Protein AF-A0A2W5MG49-F1 (afdb_monomer)

Solvent-accessible surface area (backbone atoms only — not comparable to full-atom values): 5621 Å² total; per-residue (Å²): 145,84,61,75,71,60,57,56,51,51,54,47,49,51,36,35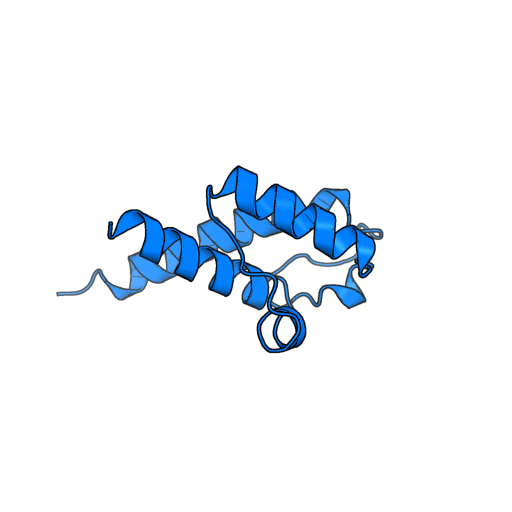,53,54,46,49,62,60,44,53,85,59,44,77,50,91,88,58,76,90,47,52,83,30,40,42,68,80,41,57,44,47,81,66,53,50,54,54,42,47,53,52,47,23,67,75,65,72,40,82,79,75,83,48,68,91,65,50,62,83,61,52,54,24,45,35,44,47,22,49,52,51,47,51,46,39,52,56,60,73,75,107

Nearest PDB structures (foldseek):
  2xz1-assembly1_D  TM=8.708E-01  e=1.015E-03  Spinacia oleracea
  6tg5-assembly1_A  TM=7.917E-01  e=1.964E-03  Pseudomonas fluorescens
  7f2r-assembly1_B  TM=8.036E-01  e=6.925E-03  Streptomyces halstedii
  4bph-assembly1_A  TM=7.605E-01  e=1.809E-02  Bacillus subtilis
  8h6s-assembly1_C  TM=6.624E-01  e=2.443E-02  Streptomyces halstedii

Mean predicted aligned error: 7.42 Å

InterPro domains:
  IPR009081 Phosphopantetheine binding ACP domain [PF00550] (23-83)
  IPR009081 Phosphopantetheine binding ACP domain [PS50075] (6-90)
  IPR036736 ACP-like superfamily [G3DSA:1.10.1200.10] (15-93)
  IPR036736 ACP-like superfamily [SSF47336] (18-92)

Structure (mmCIF, N/CA/C/O backbone):
data_AF-A0A2W5MG49-F1
#
_entry.id   AF-A0A2W5MG49-F1
#
loop_
_atom_site.group_PDB
_atom_site.id
_atom_site.type_symbol
_atom_site.label_atom_id
_atom_site.label_alt_id
_atom_site.label_comp_id
_atom_site.label_asym_id
_atom_site.label_entity_id
_atom_site.label_seq_id
_atom_site.pdbx_PDB_ins_code
_atom_site.Cartn_x
_atom_site.Cartn_y
_atom_site.Cartn_z
_atom_site.occupancy
_atom_site.B_iso_or_equiv
_atom_site.auth_seq_id
_atom_site.auth_comp_id
_atom_site.auth_asym_id
_atom_site.auth_atom_id
_atom_site.pdbx_PDB_model_num
ATOM 1 N N . MET A 1 1 ? -22.960 -24.304 6.707 1.00 49.50 1 MET A N 1
ATOM 2 C CA . MET A 1 1 ? -21.871 -23.668 7.473 1.00 49.50 1 MET A CA 1
ATOM 3 C C . MET A 1 1 ? -20.731 -23.393 6.506 1.00 49.50 1 MET A C 1
ATOM 5 O O . MET A 1 1 ? -19.963 -24.298 6.243 1.00 49.50 1 MET A O 1
ATOM 9 N N . ALA A 1 2 ? -20.730 -22.209 5.889 1.00 60.03 2 ALA A N 1
ATOM 10 C CA . ALA A 1 2 ? -19.619 -21.620 5.131 1.00 60.03 2 ALA A CA 1
ATOM 11 C C . ALA A 1 2 ? -20.042 -20.188 4.748 1.00 60.03 2 ALA A C 1
ATOM 13 O O . ALA A 1 2 ? -20.920 -20.039 3.901 1.00 60.03 2 ALA A O 1
ATOM 14 N N . PRO A 1 3 ? -19.566 -19.153 5.466 1.00 52.72 3 PRO A N 1
ATOM 15 C CA . PRO A 1 3 ? -19.283 -17.904 4.751 1.00 52.72 3 PRO A CA 1
ATOM 16 C C . PRO A 1 3 ? -18.037 -17.146 5.244 1.00 52.72 3 PRO A C 1
ATOM 18 O O . PRO A 1 3 ? -17.710 -16.104 4.690 1.00 52.72 3 PRO A O 1
ATOM 21 N N . VAL A 1 4 ? -17.332 -17.628 6.272 1.00 56.19 4 VAL A N 1
ATOM 22 C CA . VAL A 1 4 ? -16.242 -16.854 6.898 1.00 56.19 4 VAL A CA 1
ATOM 23 C C . VAL A 1 4 ? -14.990 -16.717 6.021 1.00 56.19 4 VAL A C 1
ATOM 25 O O . VAL A 1 4 ? -14.291 -15.714 6.143 1.00 56.19 4 VAL A O 1
ATOM 28 N N . GLU A 1 5 ? -14.728 -17.657 5.105 1.00 52.06 5 GLU A N 1
ATOM 29 C CA . GLU A 1 5 ? -13.545 -17.613 4.222 1.00 52.06 5 GLU A CA 1
ATOM 30 C C . GLU A 1 5 ? -13.738 -16.769 2.946 1.00 52.06 5 GLU A C 1
ATOM 32 O O . GLU A 1 5 ? -12.777 -16.181 2.457 1.00 52.06 5 GLU A O 1
ATOM 37 N N . GLU A 1 6 ? -14.963 -16.663 2.417 1.00 53.25 6 GLU A N 1
ATOM 38 C CA . GLU A 1 6 ? -15.261 -15.836 1.231 1.00 53.25 6 GLU A CA 1
ATOM 39 C C . GLU A 1 6 ? -15.174 -14.344 1.593 1.00 53.25 6 GLU A C 1
ATOM 41 O O . GLU A 1 6 ? -14.416 -13.590 0.990 1.00 53.25 6 GLU A O 1
ATOM 46 N N . GLN A 1 7 ? -15.818 -13.947 2.699 1.00 51.72 7 GLN A N 1
ATOM 47 C CA . GLN A 1 7 ? -15.876 -12.547 3.142 1.00 51.72 7 GLN A CA 1
ATOM 48 C C . GLN A 1 7 ? -14.502 -11.954 3.480 1.00 51.72 7 GLN A C 1
ATOM 50 O O . GLN A 1 7 ? -14.281 -10.753 3.320 1.00 51.72 7 GLN A O 1
ATOM 55 N N . SER A 1 8 ? -13.567 -12.781 3.952 1.00 57.88 8 SER A N 1
ATOM 56 C CA . SER A 1 8 ? -12.202 -12.343 4.254 1.00 57.88 8 SER A CA 1
ATOM 57 C C . SER A 1 8 ? -11.329 -12.233 2.996 1.00 57.88 8 SER A C 1
ATOM 59 O O . SER A 1 8 ? -10.443 -11.378 2.963 1.00 57.88 8 SER A O 1
ATOM 61 N N . ARG A 1 9 ? -11.618 -12.990 1.924 1.00 62.97 9 ARG A N 1
ATOM 62 C CA . ARG A 1 9 ? -11.024 -12.753 0.595 1.00 62.97 9 ARG A CA 1
ATOM 63 C C . ARG A 1 9 ? -11.591 -11.507 -0.073 1.00 62.97 9 ARG A C 1
ATOM 65 O O . ARG A 1 9 ? -10.813 -10.743 -0.636 1.00 62.97 9 ARG A O 1
ATOM 72 N N . ASP A 1 10 ? -12.895 -11.269 0.035 1.00 69.00 10 ASP A N 1
ATOM 73 C CA . ASP A 1 10 ? -13.543 -10.079 -0.531 1.00 69.00 10 ASP A CA 1
ATOM 74 C C . ASP A 1 10 ? -13.027 -8.790 0.120 1.00 69.00 10 ASP A C 1
ATOM 76 O O . ASP A 1 10 ? -12.676 -7.830 -0.568 1.00 69.00 10 ASP A O 1
ATOM 80 N N . ALA A 1 11 ? -12.908 -8.780 1.453 1.00 74.75 11 ALA A N 1
ATOM 81 C CA . ALA A 1 11 ? -12.348 -7.650 2.188 1.00 74.75 11 ALA A CA 1
ATOM 82 C C . ALA A 1 11 ? -10.883 -7.392 1.799 1.00 74.75 11 ALA A C 1
ATOM 84 O O . ALA A 1 11 ? -10.505 -6.250 1.542 1.00 74.75 11 ALA A O 1
ATOM 85 N N . GLN A 1 12 ? -10.069 -8.447 1.695 1.00 77.75 12 GLN A N 1
ATOM 86 C CA . GLN A 1 12 ? -8.676 -8.330 1.264 1.00 77.75 12 GLN A CA 1
ATOM 87 C C . GLN A 1 12 ? -8.573 -7.836 -0.188 1.00 77.75 12 GLN A C 1
ATOM 89 O O . GLN A 1 12 ? -7.744 -6.976 -0.479 1.00 77.75 12 GLN A O 1
ATOM 94 N N . GLY A 1 13 ? -9.431 -8.326 -1.086 1.00 83.06 13 GLY A N 1
ATOM 95 C CA . GLY A 1 13 ? -9.503 -7.886 -2.480 1.00 83.06 13 GLY A CA 1
ATOM 96 C C . GLY A 1 13 ? -9.897 -6.414 -2.613 1.00 83.06 13 GLY A C 1
ATOM 97 O O . GLY A 1 13 ? -9.286 -5.685 -3.393 1.00 83.06 13 GLY A O 1
ATOM 98 N N . ALA A 1 14 ? -10.848 -5.947 -1.801 1.00 86.00 14 ALA A N 1
ATOM 99 C CA . ALA A 1 14 ? -11.238 -4.540 -1.755 1.00 86.00 14 ALA A CA 1
ATOM 100 C C . ALA A 1 14 ? -10.098 -3.636 -1.256 1.00 86.00 14 ALA A C 1
ATOM 102 O O . ALA A 1 14 ? -9.872 -2.564 -1.819 1.00 86.00 14 ALA A O 1
ATOM 103 N N . VAL A 1 15 ? -9.339 -4.075 -0.243 1.00 89.00 15 VAL A N 1
ATOM 104 C CA . VAL A 1 15 ? -8.162 -3.329 0.229 1.00 89.00 15 VAL A CA 1
ATOM 105 C C . VAL A 1 15 ? -7.069 -3.311 -0.838 1.00 89.00 15 VAL A C 1
ATOM 107 O O . VAL A 1 15 ? -6.519 -2.249 -1.105 1.00 89.00 15 VAL A O 1
ATOM 110 N N . VAL A 1 16 ? -6.798 -4.436 -1.509 1.00 90.12 16 VAL A N 1
ATOM 111 C CA . VAL A 1 16 ? -5.834 -4.492 -2.624 1.00 90.12 16 VAL A CA 1
ATOM 112 C C . VAL A 1 16 ? -6.222 -3.512 -3.728 1.00 90.12 16 VAL A C 1
ATOM 114 O O . VAL A 1 16 ? -5.389 -2.709 -4.136 1.00 90.12 16 VAL A O 1
ATOM 117 N N . ALA A 1 17 ? -7.481 -3.517 -4.171 1.00 90.31 17 ALA A N 1
ATOM 118 C CA . ALA A 1 17 ? -7.964 -2.568 -5.173 1.00 90.31 17 ALA A CA 1
ATOM 119 C C . ALA A 1 17 ? -7.790 -1.114 -4.705 1.00 90.31 17 ALA A C 1
ATOM 121 O O . ALA A 1 17 ? -7.287 -0.276 -5.452 1.00 90.31 17 ALA A O 1
ATOM 122 N N . GLY A 1 18 ? -8.132 -0.826 -3.447 1.00 91.19 18 GLY A N 1
ATOM 123 C CA . GLY A 1 18 ? -7.986 0.510 -2.881 1.00 91.19 18 GLY A CA 1
ATOM 124 C C . GLY A 1 18 ? -6.530 0.973 -2.776 1.00 91.19 18 GLY A C 1
ATOM 125 O O . GLY A 1 18 ? -6.268 2.144 -3.046 1.00 91.19 18 GLY A O 1
ATOM 126 N N . VAL A 1 19 ? -5.597 0.075 -2.444 1.00 90.75 19 VAL A N 1
ATOM 127 C CA . VAL A 1 19 ? -4.150 0.346 -2.422 1.00 90.75 19 VAL A CA 1
ATOM 128 C C . VAL A 1 19 ? -3.608 0.541 -3.839 1.00 90.75 19 VAL A C 1
ATOM 130 O O . VAL A 1 19 ? -2.846 1.474 -4.063 1.00 90.75 19 VAL A O 1
ATOM 133 N N . ILE A 1 20 ? -4.036 -0.269 -4.815 1.00 91.25 20 ILE A N 1
ATOM 134 C CA . ILE A 1 20 ? -3.662 -0.088 -6.228 1.00 91.25 20 ILE A CA 1
ATOM 135 C C . ILE A 1 20 ? -4.071 1.303 -6.715 1.00 91.25 20 ILE A C 1
ATOM 137 O O . ILE A 1 20 ? -3.281 1.964 -7.381 1.00 91.25 20 ILE A O 1
ATOM 141 N N . GLU A 1 21 ? -5.269 1.776 -6.366 1.00 91.62 21 GLU A N 1
ATOM 142 C CA . GLU A 1 21 ? -5.705 3.133 -6.713 1.00 91.62 21 GLU A CA 1
ATOM 143 C C . GLU A 1 21 ? -4.814 4.224 -6.111 1.00 91.62 21 GLU A C 1
ATOM 145 O O . GLU A 1 21 ? -4.553 5.216 -6.787 1.00 91.62 21 GLU A O 1
ATOM 150 N N . VAL A 1 22 ? -4.346 4.045 -4.870 1.00 91.38 22 VAL A N 1
ATOM 151 C CA . VAL A 1 22 ? -3.428 4.992 -4.213 1.00 91.38 22 VAL A CA 1
ATOM 152 C C . VAL A 1 22 ? -2.052 4.966 -4.869 1.00 91.38 22 VAL A C 1
ATOM 154 O O . VAL A 1 22 ? -1.448 6.011 -5.064 1.00 91.38 22 VAL A O 1
ATOM 157 N N . ILE A 1 23 ? -1.573 3.782 -5.246 1.00 89.31 23 ILE A N 1
ATOM 158 C CA . ILE A 1 23 ? -0.267 3.584 -5.879 1.00 89.31 23 ILE A CA 1
ATOM 159 C C . ILE A 1 23 ? -0.246 4.098 -7.321 1.00 89.31 23 ILE A C 1
ATOM 161 O O . ILE A 1 23 ? 0.765 4.628 -7.769 1.00 89.31 23 ILE A O 1
ATOM 165 N N . ARG A 1 24 ? -1.350 3.961 -8.058 1.00 88.56 24 ARG A N 1
ATOM 166 C CA . ARG A 1 24 ? -1.458 4.289 -9.485 1.00 88.56 24 ARG A CA 1
ATOM 167 C C . ARG A 1 24 ? -0.838 5.633 -9.910 1.00 88.56 24 ARG A C 1
ATOM 169 O O . ARG A 1 24 ? -0.127 5.613 -10.910 1.00 88.56 24 ARG A O 1
ATOM 176 N N . PRO A 1 25 ? -1.064 6.773 -9.225 1.00 88.31 25 PRO A N 1
ATOM 177 C CA . PRO A 1 25 ? -0.440 8.049 -9.595 1.00 88.31 25 PRO A CA 1
ATOM 178 C C . PRO A 1 25 ? 1.089 8.085 -9.436 1.00 88.31 25 PRO A C 1
ATOM 180 O O . PRO A 1 25 ? 1.733 8.906 -10.082 1.00 88.31 25 PRO A O 1
ATOM 183 N N . TYR A 1 26 ? 1.670 7.203 -8.621 1.00 86.56 26 TYR A N 1
ATOM 184 C CA . TYR A 1 26 ? 3.115 7.112 -8.374 1.00 86.56 26 TYR A CA 1
ATOM 185 C C . TYR A 1 26 ? 3.835 6.180 -9.355 1.00 86.56 26 TYR A C 1
ATOM 187 O O . TYR A 1 26 ? 5.063 6.176 -9.443 1.00 86.56 26 TYR A O 1
ATOM 195 N N . VAL A 1 27 ? 3.085 5.365 -10.101 1.00 86.81 27 VAL A N 1
ATOM 196 C CA . VAL A 1 27 ? 3.647 4.389 -11.036 1.00 86.81 27 VAL A CA 1
ATOM 197 C C . VAL A 1 27 ? 4.242 5.117 -12.234 1.00 86.81 27 VAL A C 1
ATOM 199 O O . VAL A 1 27 ? 3.544 5.788 -12.989 1.00 86.81 27 VAL A O 1
ATOM 202 N N . LYS A 1 28 ? 5.547 4.937 -12.448 1.00 81.44 28 LYS A N 1
ATOM 203 C CA . LYS A 1 28 ? 6.302 5.651 -13.494 1.00 81.44 28 LYS A CA 1
ATOM 204 C C . LYS A 1 28 ? 6.181 5.012 -14.884 1.00 81.44 28 LYS A C 1
ATOM 206 O O . LYS A 1 28 ? 6.764 5.516 -15.841 1.00 81.44 28 LYS A O 1
ATOM 211 N N . SER A 1 29 ? 5.467 3.891 -15.008 1.00 77.25 29 SER A N 1
ATOM 212 C CA . SER A 1 29 ? 5.322 3.147 -16.263 1.00 77.25 29 SER A CA 1
ATOM 213 C C . SER A 1 29 ? 3.951 2.479 -16.390 1.00 77.25 29 SER A C 1
ATOM 215 O O . SER A 1 29 ? 3.623 1.560 -15.641 1.00 77.25 29 SER A O 1
ATOM 217 N N . ASP A 1 30 ? 3.180 2.880 -17.402 1.00 68.56 30 ASP A N 1
ATOM 218 C CA . ASP A 1 30 ? 1.868 2.299 -17.733 1.00 68.56 30 ASP A CA 1
ATOM 219 C C . ASP A 1 30 ? 1.935 0.840 -18.216 1.00 68.56 30 ASP A C 1
ATOM 221 O O . ASP A 1 30 ? 0.915 0.156 -18.294 1.00 68.56 30 ASP A O 1
ATOM 225 N N . ALA A 1 31 ? 3.128 0.340 -18.550 1.00 71.50 31 ALA A N 1
ATOM 226 C CA . ALA A 1 31 ? 3.318 -1.033 -19.012 1.00 71.50 31 ALA A CA 1
ATOM 227 C C . ALA A 1 31 ? 3.363 -2.061 -17.867 1.00 71.50 31 ALA A C 1
ATOM 229 O O . ALA A 1 31 ? 3.454 -3.263 -18.129 1.00 71.50 31 ALA A O 1
ATOM 230 N N . VAL A 1 32 ? 3.334 -1.618 -16.604 1.00 79.50 32 VAL A N 1
ATOM 231 C CA . VAL A 1 32 ? 3.453 -2.518 -15.456 1.00 79.50 32 VAL A CA 1
ATOM 232 C C . VAL A 1 32 ? 2.075 -2.957 -14.976 1.00 79.50 32 VAL A C 1
ATOM 234 O O . VAL A 1 32 ? 1.164 -2.156 -14.785 1.00 79.50 32 VAL A O 1
ATOM 237 N N . THR A 1 33 ? 1.917 -4.263 -14.774 1.00 82.38 33 THR A N 1
ATOM 238 C CA . THR A 1 33 ? 0.682 -4.819 -14.216 1.00 82.38 33 THR A CA 1
ATOM 239 C C . THR A 1 33 ? 0.654 -4.568 -12.713 1.00 82.38 33 THR A C 1
ATOM 241 O O . THR A 1 33 ? 1.532 -5.037 -11.991 1.00 82.38 33 THR A O 1
ATOM 244 N N . LEU A 1 34 ? -0.355 -3.832 -12.247 1.00 85.62 34 LEU A N 1
ATOM 245 C CA . LEU A 1 34 ? -0.596 -3.584 -10.827 1.00 85.62 34 LEU A CA 1
ATOM 246 C C . LEU A 1 34 ? -1.522 -4.674 -10.285 1.00 85.62 34 LEU A C 1
ATOM 248 O O . LEU A 1 34 ? -2.739 -4.606 -10.434 1.00 85.62 34 LEU A O 1
ATOM 252 N N . ASP A 1 35 ? -0.925 -5.695 -9.683 1.00 87.94 35 ASP A N 1
ATOM 253 C CA . ASP A 1 35 ? -1.616 -6.757 -8.952 1.00 87.94 35 ASP A CA 1
ATOM 254 C C . ASP A 1 35 ? -1.015 -6.883 -7.540 1.00 87.94 35 ASP A C 1
ATOM 256 O O . ASP A 1 35 ? 0.037 -6.322 -7.242 1.00 87.94 35 ASP A O 1
ATOM 260 N N . SER A 1 36 ? -1.672 -7.641 -6.666 1.00 86.25 36 SER A N 1
ATOM 261 C CA . SER A 1 36 ? -1.147 -8.034 -5.355 1.00 86.25 36 SER A CA 1
ATOM 262 C C . SER A 1 36 ? 0.295 -8.574 -5.360 1.00 86.25 36 SER A C 1
ATOM 264 O O . SER A 1 36 ? 1.021 -8.339 -4.398 1.00 86.25 36 SER A O 1
ATOM 266 N N . GLY A 1 37 ? 0.741 -9.259 -6.415 1.00 87.50 37 GLY A N 1
ATOM 267 C CA . GLY A 1 37 ? 2.110 -9.756 -6.568 1.00 87.50 37 GLY A CA 1
ATOM 268 C C . GLY A 1 37 ? 3.108 -8.740 -7.132 1.00 87.50 37 GLY A C 1
ATOM 269 O O . GLY A 1 37 ? 4.309 -9.024 -7.161 1.00 87.50 37 GLY A O 1
ATOM 270 N N . ALA A 1 38 ? 2.656 -7.561 -7.571 1.00 89.00 38 ALA A N 1
ATOM 271 C CA . ALA A 1 38 ? 3.533 -6.538 -8.126 1.00 89.00 38 ALA A CA 1
ATOM 272 C C . ALA A 1 38 ? 4.467 -5.976 -7.047 1.00 89.00 38 ALA A C 1
ATOM 274 O O . ALA A 1 38 ? 4.030 -5.593 -5.958 1.00 89.00 38 ALA A O 1
ATOM 275 N N . ARG A 1 39 ? 5.767 -5.921 -7.359 1.00 87.62 39 ARG A N 1
ATOM 276 C CA . ARG A 1 39 ? 6.789 -5.368 -6.461 1.00 87.62 39 ARG A CA 1
ATOM 277 C C . ARG A 1 39 ? 6.818 -3.851 -6.556 1.00 87.62 39 ARG A C 1
ATOM 279 O O . ARG A 1 39 ? 6.854 -3.330 -7.668 1.00 87.62 39 ARG A O 1
ATOM 286 N N . LEU A 1 40 ? 6.891 -3.171 -5.414 1.00 86.06 40 LEU A N 1
ATOM 287 C CA . LEU A 1 40 ? 6.897 -1.704 -5.344 1.00 86.06 40 LEU A CA 1
ATOM 288 C C . LEU A 1 40 ? 8.109 -1.110 -6.085 1.00 86.06 40 LEU A C 1
ATOM 290 O O . LEU A 1 40 ? 7.947 -0.246 -6.944 1.00 86.06 40 LEU A O 1
ATOM 294 N N . ASP A 1 41 ? 9.303 -1.675 -5.886 1.00 84.81 41 ASP A N 1
ATOM 295 C CA . ASP A 1 41 ? 10.508 -1.227 -6.600 1.00 84.81 41 ASP A CA 1
ATOM 296 C C . ASP A 1 41 ? 10.408 -1.441 -8.124 1.00 84.81 41 ASP A C 1
ATOM 298 O O . ASP A 1 41 ? 10.964 -0.680 -8.913 1.00 84.81 41 ASP A O 1
ATOM 302 N N . ALA A 1 42 ? 9.686 -2.480 -8.565 1.00 85.44 42 ALA A N 1
ATOM 303 C CA . ALA A 1 42 ? 9.553 -2.813 -9.986 1.00 85.44 42 ALA A CA 1
ATOM 304 C C . ALA A 1 42 ? 8.591 -1.876 -10.733 1.00 85.44 42 ALA A C 1
ATOM 306 O O . ALA A 1 42 ? 8.720 -1.714 -11.945 1.00 85.44 42 ALA A O 1
ATOM 307 N N . ILE A 1 43 ? 7.644 -1.256 -10.022 1.00 86.38 43 ILE A N 1
ATOM 308 C CA . ILE A 1 43 ? 6.721 -0.249 -10.576 1.00 86.38 43 ILE A CA 1
ATOM 309 C C . ILE A 1 43 ? 7.291 1.177 -10.488 1.00 86.38 43 ILE A C 1
ATOM 311 O O . ILE A 1 43 ? 6.633 2.135 -10.894 1.00 86.38 43 ILE A O 1
ATOM 315 N N . GLY A 1 44 ? 8.536 1.314 -10.017 1.00 84.50 44 GLY A N 1
ATOM 316 C CA . GLY A 1 44 ? 9.264 2.579 -9.964 1.00 84.50 44 GLY A CA 1
ATOM 317 C C . GLY A 1 44 ? 8.975 3.427 -8.728 1.00 84.50 44 GLY A C 1
ATOM 318 O O . GLY A 1 44 ? 9.306 4.612 -8.749 1.00 84.50 44 GLY A O 1
ATOM 319 N N . ILE A 1 45 ? 8.381 2.843 -7.682 1.00 86.12 45 ILE A N 1
ATOM 320 C CA . ILE A 1 45 ? 8.215 3.508 -6.386 1.00 86.12 45 ILE A CA 1
ATOM 321 C C . ILE A 1 45 ? 9.566 3.544 -5.690 1.00 86.12 45 ILE A C 1
ATOM 323 O O . ILE A 1 45 ? 10.205 2.508 -5.501 1.00 86.12 45 ILE A O 1
ATOM 327 N N . ASP A 1 46 ? 9.976 4.738 -5.290 1.00 84.06 46 ASP A N 1
ATOM 328 C CA . ASP A 1 46 ? 11.133 4.937 -4.430 1.00 84.06 46 ASP A CA 1
ATOM 329 C C . ASP A 1 46 ? 10.726 5.206 -2.973 1.00 84.06 46 ASP A C 1
ATOM 331 O O . ASP A 1 46 ? 9.553 5.235 -2.604 1.00 84.06 46 ASP A O 1
ATOM 335 N N . SER A 1 47 ? 11.720 5.353 -2.099 1.00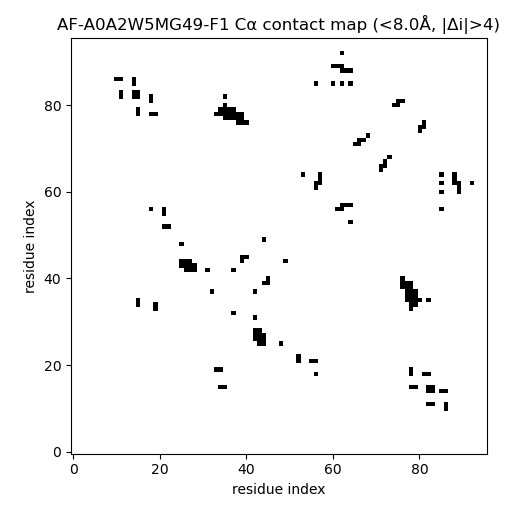 81.94 47 SER A N 1
ATOM 336 C CA . SER A 1 47 ? 11.498 5.537 -0.664 1.00 81.94 47 SER A CA 1
ATOM 337 C C . SER A 1 47 ? 10.720 6.810 -0.317 1.00 81.94 47 SER A C 1
ATOM 339 O O . SER A 1 47 ? 10.127 6.857 0.755 1.00 81.94 47 SER A O 1
ATOM 341 N N . PHE A 1 48 ? 10.735 7.835 -1.178 1.00 83.81 48 PHE A N 1
ATOM 342 C CA . PHE A 1 48 ? 9.964 9.058 -0.954 1.00 83.81 48 PHE A CA 1
ATOM 343 C C . PHE A 1 48 ? 8.504 8.849 -1.362 1.00 83.81 48 PHE A C 1
ATOM 345 O O . PHE A 1 48 ? 7.609 9.101 -0.556 1.00 83.81 48 PHE A O 1
ATOM 352 N N . ASP A 1 49 ? 8.284 8.274 -2.550 1.00 87.12 49 ASP A N 1
ATOM 353 C CA . ASP A 1 49 ? 6.955 7.860 -3.019 1.00 87.12 49 ASP A CA 1
ATOM 354 C C . ASP A 1 49 ? 6.262 6.947 -1.988 1.00 87.12 49 ASP A C 1
ATOM 356 O O . ASP A 1 49 ? 5.077 7.093 -1.696 1.00 87.12 49 ASP A O 1
ATOM 360 N N . LEU A 1 50 ? 7.014 6.027 -1.373 1.00 83.06 50 LEU A N 1
ATOM 361 C CA . LEU A 1 50 ? 6.485 5.096 -0.376 1.00 83.06 50 LEU A CA 1
ATOM 362 C C . LEU A 1 50 ? 5.933 5.793 0.879 1.00 83.06 50 LEU A C 1
ATOM 364 O O . LEU A 1 50 ? 4.946 5.323 1.447 1.00 83.06 50 LEU A O 1
ATOM 368 N N . VAL A 1 51 ? 6.546 6.897 1.316 1.00 85.62 51 VAL A N 1
ATOM 369 C CA . VAL A 1 51 ? 6.053 7.680 2.461 1.00 85.62 51 VAL A CA 1
ATOM 370 C C . VAL A 1 51 ? 4.709 8.319 2.118 1.00 85.62 51 VAL A C 1
ATOM 372 O O . VAL A 1 51 ? 3.770 8.214 2.904 1.00 85.62 51 VAL A O 1
ATOM 375 N N . GLU A 1 52 ? 4.584 8.918 0.932 1.00 88.75 52 GLU A N 1
ATOM 376 C CA . GLU A 1 52 ? 3.321 9.521 0.494 1.00 88.75 52 GLU A CA 1
ATOM 377 C C . GLU A 1 52 ? 2.212 8.483 0.295 1.00 88.75 52 GLU A C 1
ATOM 379 O O . GLU A 1 52 ? 1.079 8.697 0.724 1.00 88.75 52 GLU A O 1
ATOM 384 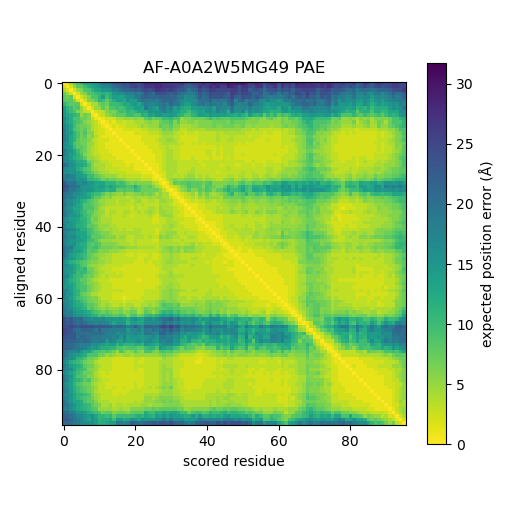N N . ILE A 1 53 ? 2.541 7.329 -0.294 1.00 88.62 53 ILE A N 1
ATOM 385 C CA . ILE A 1 53 ? 1.600 6.216 -0.466 1.00 88.62 53 ILE A CA 1
ATOM 386 C C . ILE A 1 53 ? 1.051 5.765 0.883 1.00 88.62 53 ILE A C 1
ATOM 388 O O . ILE A 1 53 ? -0.141 5.485 0.991 1.00 88.62 53 ILE A O 1
ATOM 392 N N . ILE A 1 54 ? 1.897 5.692 1.910 1.00 85.69 54 ILE A N 1
ATOM 393 C CA . ILE A 1 54 ? 1.468 5.257 3.237 1.00 85.69 54 ILE A CA 1
ATOM 394 C C . ILE A 1 54 ? 0.520 6.273 3.859 1.00 85.69 54 ILE A C 1
ATOM 396 O O . ILE A 1 54 ? -0.562 5.863 4.265 1.00 85.69 54 ILE A O 1
ATOM 400 N N . PHE A 1 55 ? 0.824 7.571 3.802 1.00 88.06 55 PHE A N 1
ATOM 401 C CA . PHE A 1 55 ? -0.125 8.599 4.242 1.00 88.06 55 PHE A CA 1
ATOM 402 C C . PHE A 1 55 ? -1.460 8.527 3.489 1.00 88.06 55 PHE A C 1
ATOM 404 O O . PHE A 1 55 ? -2.526 8.525 4.100 1.00 88.06 55 PHE A O 1
ATOM 411 N N . ALA A 1 56 ? -1.429 8.393 2.164 1.00 91.38 56 ALA A N 1
ATOM 412 C CA . ALA A 1 56 ? -2.647 8.312 1.363 1.00 91.38 56 ALA A CA 1
ATOM 413 C C . ALA A 1 56 ? -3.472 7.045 1.668 1.00 91.38 56 ALA A C 1
ATOM 415 O O . ALA A 1 56 ? -4.705 7.067 1.648 1.00 91.38 56 ALA A O 1
ATOM 416 N N . VAL A 1 57 ? -2.809 5.929 1.975 1.00 89.44 57 VAL A N 1
ATOM 417 C CA . VAL A 1 57 ? -3.451 4.696 2.443 1.00 89.44 57 VAL A CA 1
ATOM 418 C C . VAL A 1 57 ? -4.051 4.890 3.841 1.00 89.44 57 VAL A C 1
ATOM 420 O O . VAL A 1 57 ? -5.206 4.521 4.059 1.00 89.44 57 VAL A O 1
ATOM 423 N N . GLU A 1 58 ? -3.316 5.483 4.777 1.00 89.25 58 GLU A N 1
ATOM 424 C CA . GLU A 1 58 ? -3.798 5.807 6.123 1.00 89.25 58 GLU A CA 1
ATOM 425 C C . GLU A 1 58 ? -5.053 6.678 6.074 1.00 89.25 58 GLU A C 1
ATOM 427 O O . GLU A 1 58 ? -6.058 6.334 6.695 1.00 89.25 58 GLU A O 1
ATOM 432 N N . GLU A 1 59 ? -5.049 7.737 5.260 1.00 90.38 59 GLU A N 1
ATOM 433 C CA . GLU A 1 59 ? -6.210 8.605 5.056 1.00 90.38 59 GLU A CA 1
ATOM 434 C C . GLU A 1 59 ? -7.387 7.853 4.423 1.00 90.38 59 GLU A C 1
ATOM 436 O O . GLU A 1 59 ? -8.525 7.967 4.885 1.00 90.38 59 GLU A O 1
ATOM 441 N N . LYS A 1 60 ? -7.132 7.042 3.388 1.00 89.25 60 LYS A N 1
ATOM 442 C CA . LYS A 1 60 ? -8.184 6.314 2.663 1.00 89.25 60 LYS A CA 1
ATOM 443 C C . LYS A 1 60 ? -8.877 5.262 3.523 1.00 89.25 60 LYS A C 1
ATOM 445 O O . LYS A 1 60 ? -10.094 5.097 3.436 1.00 89.25 60 LYS A O 1
ATOM 450 N N . PHE A 1 61 ? -8.113 4.522 4.320 1.00 88.12 61 PHE A N 1
ATOM 451 C CA . PHE A 1 61 ? -8.631 3.424 5.138 1.00 88.12 61 PHE A CA 1
ATOM 452 C C . PHE A 1 61 ? -8.881 3.829 6.597 1.00 88.12 61 PHE A C 1
ATOM 454 O O . PHE A 1 61 ? -9.486 3.066 7.354 1.00 88.12 61 PHE A O 1
ATOM 461 N N . GLY A 1 62 ? -8.461 5.032 6.991 1.00 88.25 62 GLY A N 1
ATOM 462 C CA . GLY A 1 62 ? -8.547 5.538 8.355 1.00 88.25 62 GLY A CA 1
ATOM 463 C C . GLY A 1 62 ? -7.721 4.711 9.339 1.00 88.25 62 GLY A C 1
ATOM 464 O O . GLY A 1 62 ? -8.182 4.494 10.462 1.00 88.25 62 GLY A O 1
ATOM 465 N N . VAL A 1 63 ? -6.569 4.197 8.912 1.00 87.81 63 VAL A N 1
ATOM 466 C CA . VAL A 1 63 ? -5.641 3.402 9.733 1.00 87.81 63 VAL A CA 1
ATOM 467 C C . VAL A 1 63 ? -4.384 4.208 10.036 1.00 87.81 63 VAL A C 1
ATOM 469 O O . VAL A 1 63 ? -4.162 5.235 9.412 1.00 87.81 63 VAL A O 1
ATOM 472 N N . GLU A 1 64 ? -3.574 3.733 10.974 1.00 83.94 64 GLU A N 1
ATOM 473 C CA . GLU A 1 64 ? -2.262 4.304 11.280 1.00 83.94 64 GLU A CA 1
ATOM 474 C C . GLU A 1 64 ? -1.243 3.167 11.187 1.00 83.94 64 GLU A C 1
ATOM 476 O O . GLU A 1 64 ? -1.396 2.129 11.841 1.00 83.94 64 GLU A O 1
ATOM 481 N N . VAL A 1 65 ? -0.269 3.310 10.294 1.00 77.50 65 VAL A N 1
ATOM 482 C CA . VAL A 1 65 ? 0.793 2.338 10.064 1.00 77.50 65 VAL A CA 1
ATOM 483 C C . VAL A 1 65 ? 1.978 2.756 10.920 1.00 77.50 65 VAL A C 1
ATOM 485 O O . VAL A 1 65 ? 2.645 3.752 10.656 1.00 77.50 65 VAL A O 1
ATOM 488 N N . ASP A 1 66 ? 2.273 1.968 11.952 1.00 70.81 66 ASP A N 1
ATOM 489 C CA . ASP A 1 66 ? 3.402 2.253 12.833 1.00 70.81 66 ASP A CA 1
ATOM 490 C C . ASP A 1 66 ? 4.721 2.142 12.040 1.00 70.81 66 ASP A C 1
ATOM 492 O O . ASP A 1 66 ? 5.122 1.058 11.585 1.00 70.81 66 ASP A O 1
ATOM 496 N N . TYR A 1 67 ? 5.387 3.289 11.851 1.00 61.22 67 TYR A N 1
ATOM 497 C CA . TYR A 1 67 ? 6.647 3.465 11.115 1.00 61.22 67 TYR A CA 1
ATOM 498 C C . TYR A 1 67 ? 7.839 2.877 11.893 1.00 61.22 67 TYR A C 1
ATOM 500 O O . TYR A 1 67 ? 8.926 3.450 11.968 1.00 61.22 67 TYR A O 1
ATOM 508 N N . ASN A 1 68 ? 7.685 1.711 12.518 1.00 60.41 68 ASN A N 1
ATOM 509 C CA . ASN A 1 68 ? 8.819 1.014 13.094 1.00 60.41 68 ASN A CA 1
ATOM 510 C C . ASN A 1 68 ? 9.641 0.380 11.957 1.00 60.41 68 ASN A C 1
ATOM 512 O O . ASN A 1 68 ? 9.390 -0.747 11.521 1.00 60.41 68 ASN A O 1
ATOM 516 N N . ILE A 1 69 ? 10.635 1.131 11.462 1.00 50.66 69 ILE A N 1
ATOM 517 C CA . ILE A 1 69 ? 11.564 0.754 10.374 1.00 50.66 69 ILE A CA 1
ATOM 518 C C . ILE A 1 69 ? 12.223 -0.611 10.630 1.00 50.66 69 ILE A C 1
ATOM 520 O O . ILE A 1 69 ? 12.606 -1.307 9.695 1.00 50.66 69 ILE A O 1
ATOM 524 N N . ASN A 1 70 ? 12.325 -1.028 11.895 1.00 52.38 70 ASN A N 1
ATOM 525 C CA . ASN A 1 70 ? 12.955 -2.285 12.276 1.00 52.38 70 ASN A CA 1
ATOM 526 C C . ASN A 1 70 ? 12.062 -3.523 12.048 1.00 52.38 70 ASN A C 1
ATOM 528 O O . ASN A 1 70 ? 12.504 -4.645 12.291 1.00 52.38 70 ASN A O 1
ATOM 532 N N . SER A 1 71 ? 10.802 -3.366 11.621 1.00 55.44 71 SER A N 1
ATOM 533 C CA . SER A 1 71 ? 9.905 -4.506 11.366 1.00 55.44 71 SER A CA 1
ATOM 534 C C . SER A 1 71 ? 8.880 -4.301 10.251 1.00 55.44 71 SER A C 1
ATOM 536 O O . SER A 1 71 ? 8.571 -5.268 9.566 1.00 55.44 71 SER A O 1
ATOM 538 N N . THR A 1 72 ? 8.349 -3.097 10.025 1.00 55.31 72 THR A N 1
ATOM 539 C CA . THR A 1 72 ? 7.210 -2.936 9.099 1.00 55.31 72 THR A CA 1
ATOM 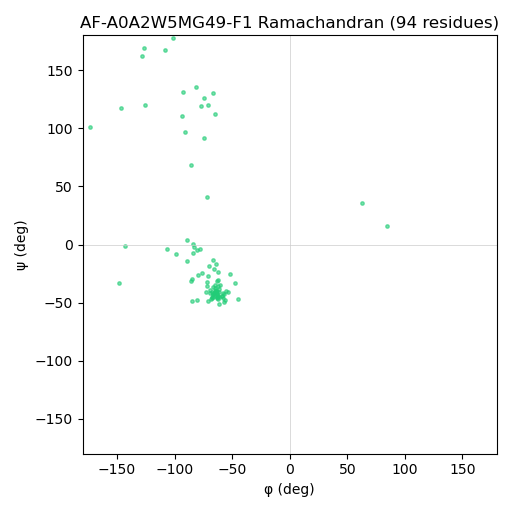540 C C . THR A 1 72 ? 7.666 -2.793 7.644 1.00 55.31 72 THR A C 1
ATOM 542 O O . THR A 1 72 ? 7.205 -3.524 6.773 1.00 55.31 72 THR A O 1
ATOM 545 N N . TYR A 1 73 ? 8.635 -1.914 7.370 1.00 58.97 73 TYR A N 1
ATOM 546 C CA . TYR A 1 73 ? 9.065 -1.594 5.999 1.00 58.97 73 TYR A CA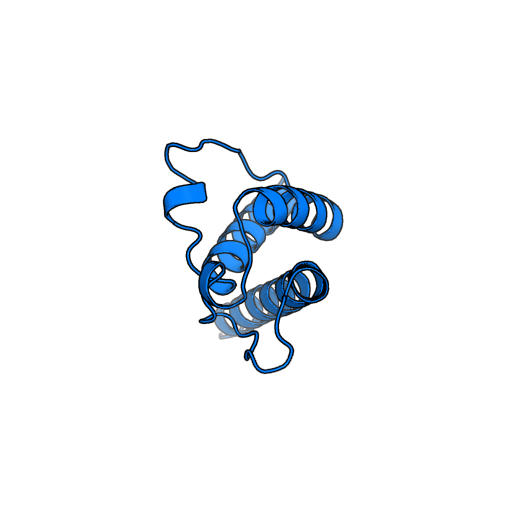 1
ATOM 547 C C . TYR A 1 73 ? 9.850 -2.708 5.311 1.00 58.97 73 TYR A C 1
ATOM 549 O O . TYR A 1 73 ? 9.734 -2.896 4.103 1.00 58.97 73 TYR A O 1
ATOM 557 N N . THR A 1 74 ? 10.615 -3.490 6.071 1.00 59.59 74 THR A N 1
ATOM 558 C CA . THR A 1 74 ? 11.430 -4.594 5.546 1.00 59.59 74 THR A CA 1
ATOM 559 C C . THR A 1 74 ? 10.603 -5.713 4.913 1.00 59.59 74 THR A C 1
ATOM 561 O O . THR A 1 74 ? 11.15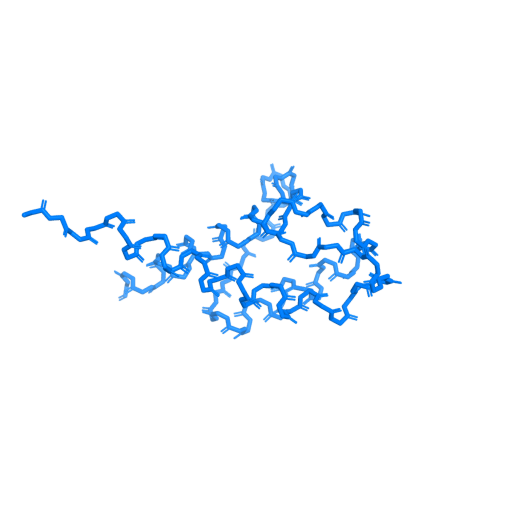1 -6.520 4.162 1.00 59.59 74 THR A O 1
ATOM 564 N N . HIS A 1 75 ? 9.298 -5.773 5.191 1.00 65.62 75 HIS A N 1
ATOM 565 C CA . HIS A 1 75 ? 8.390 -6.789 4.659 1.00 65.62 75 HIS A CA 1
ATOM 566 C C . HIS A 1 75 ? 7.438 -6.264 3.571 1.00 65.62 75 HIS A C 1
ATOM 568 O O . HIS A 1 75 ? 6.718 -7.060 2.971 1.00 65.62 75 HIS A O 1
ATOM 574 N N . LEU A 1 76 ? 7.454 -4.960 3.271 1.00 77.06 76 LEU A N 1
ATOM 575 C CA . LEU A 1 76 ? 6.617 -4.340 2.238 1.00 77.06 76 LEU A CA 1
ATOM 576 C C . LEU A 1 76 ? 7.289 -4.431 0.863 1.00 77.06 76 LEU A C 1
ATOM 578 O O . LEU A 1 76 ? 7.731 -3.436 0.299 1.00 77.06 76 LEU A O 1
ATOM 582 N N . ALA A 1 77 ? 7.387 -5.646 0.321 1.00 83.06 77 ALA A N 1
ATOM 583 C CA . ALA A 1 77 ? 7.972 -5.864 -1.002 1.00 83.06 77 ALA A CA 1
ATOM 584 C C . ALA A 1 77 ? 6.949 -5.686 -2.134 1.00 83.06 77 ALA A C 1
ATOM 586 O O . ALA A 1 77 ? 7.312 -5.293 -3.246 1.00 83.06 77 ALA A O 1
ATOM 587 N N . THR A 1 78 ? 5.680 -6.010 -1.868 1.00 89.25 78 THR A N 1
ATOM 588 C CA . THR A 1 78 ? 4.608 -6.034 -2.870 1.00 89.25 78 THR A CA 1
ATOM 589 C C . THR A 1 78 ? 3.381 -5.231 -2.455 1.00 89.25 78 THR A C 1
ATOM 591 O O . THR A 1 78 ? 3.159 -4.954 -1.274 1.00 89.25 78 THR A O 1
ATOM 594 N N . ILE A 1 79 ? 2.534 -4.908 -3.436 1.00 89.69 79 ILE A N 1
ATOM 595 C CA . ILE A 1 79 ? 1.217 -4.291 -3.208 1.00 89.69 79 ILE A CA 1
ATOM 596 C C . ILE A 1 79 ? 0.370 -5.145 -2.253 1.00 89.69 79 ILE A C 1
ATOM 598 O O . ILE A 1 79 ? -0.320 -4.616 -1.383 1.00 89.69 79 ILE A O 1
ATOM 602 N N . GLY A 1 80 ? 0.429 -6.470 -2.389 1.00 88.94 80 GLY A N 1
ATOM 603 C CA . GLY A 1 80 ? -0.292 -7.408 -1.537 1.00 88.94 80 GLY A CA 1
ATOM 604 C C . GLY A 1 80 ? 0.197 -7.398 -0.091 1.00 88.94 80 GLY A C 1
ATOM 605 O O . GLY A 1 80 ? -0.626 -7.498 0.819 1.00 88.94 80 GLY A O 1
ATOM 606 N N . ASP A 1 81 ? 1.503 -7.234 0.139 1.00 88.12 81 ASP A N 1
ATOM 607 C CA . ASP A 1 81 ? 2.055 -7.110 1.493 1.00 88.12 81 ASP A CA 1
ATOM 608 C C . ASP A 1 81 ? 1.525 -5.852 2.188 1.00 88.12 81 ASP A C 1
ATOM 610 O O . ASP A 1 81 ? 1.030 -5.943 3.314 1.00 88.12 81 ASP A O 1
ATOM 614 N N . LEU A 1 82 ? 1.535 -4.715 1.483 1.00 86.69 82 LEU A N 1
ATOM 615 C CA . LEU A 1 82 ? 0.973 -3.458 1.980 1.00 86.69 82 LEU A CA 1
ATOM 616 C C . LEU A 1 82 ? -0.528 -3.586 2.252 1.00 86.69 82 LEU A C 1
ATOM 618 O O . LEU A 1 82 ? -0.988 -3.300 3.354 1.00 86.69 82 LEU A O 1
ATOM 622 N N . ALA A 1 83 ? -1.294 -4.090 1.286 1.00 88.81 83 ALA A N 1
ATOM 623 C CA . ALA A 1 83 ? -2.734 -4.265 1.434 1.00 88.81 83 ALA A CA 1
ATOM 624 C C . ALA A 1 83 ? -3.101 -5.215 2.581 1.00 88.81 83 ALA A C 1
ATOM 626 O O . ALA A 1 8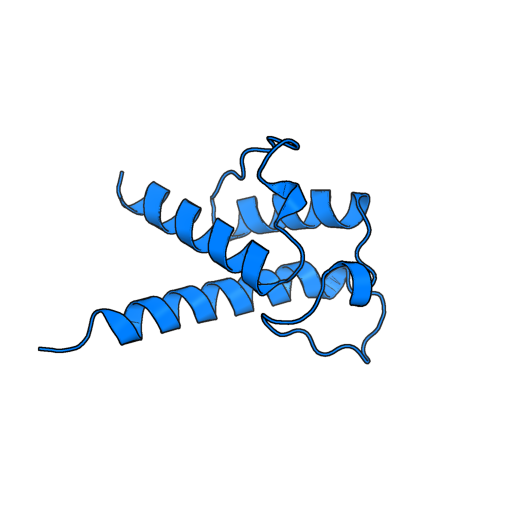3 ? -4.112 -5.023 3.252 1.00 88.81 83 ALA A O 1
ATOM 627 N N . ARG A 1 84 ? -2.304 -6.257 2.830 1.00 86.44 84 ARG A N 1
ATOM 628 C CA . ARG A 1 84 ? -2.525 -7.176 3.951 1.00 86.44 84 ARG A CA 1
ATOM 629 C C . ARG A 1 84 ? -2.294 -6.494 5.289 1.00 86.44 84 ARG A C 1
ATOM 631 O O . ARG A 1 84 ? -3.066 -6.725 6.214 1.00 86.44 84 ARG A O 1
ATOM 638 N N . GLU A 1 85 ? -1.268 -5.661 5.397 1.00 85.50 85 GLU A N 1
ATOM 639 C CA . GLU A 1 85 ? -1.002 -4.938 6.638 1.00 85.50 85 GLU A CA 1
ATOM 640 C C . GLU A 1 85 ? -2.100 -3.912 6.932 1.00 85.50 85 GLU A C 1
ATOM 642 O O . GLU A 1 85 ? -2.679 -3.906 8.017 1.00 85.50 85 GLU A O 1
ATOM 647 N N . VAL A 1 86 ? -2.509 -3.156 5.916 1.00 86.69 86 VAL A N 1
ATOM 648 C CA . VAL A 1 86 ? -3.634 -2.214 5.998 1.00 86.69 86 VAL A CA 1
ATOM 649 C C . VAL A 1 86 ? -4.931 -2.921 6.381 1.00 86.69 86 VAL A C 1
ATOM 651 O O . VAL A 1 86 ? -5.657 -2.448 7.252 1.00 86.69 86 VAL A O 1
ATOM 654 N N . ALA A 1 87 ? -5.223 -4.076 5.775 1.00 86.44 87 ALA A N 1
ATOM 655 C CA . ALA A 1 87 ? -6.416 -4.855 6.092 1.00 86.44 87 ALA A CA 1
ATOM 656 C C . ALA A 1 87 ? -6.429 -5.316 7.558 1.00 86.44 87 ALA A C 1
ATOM 658 O O . ALA A 1 87 ? -7.471 -5.230 8.213 1.00 86.44 87 ALA A O 1
ATOM 659 N N . LYS A 1 88 ? -5.283 -5.757 8.099 1.00 84.06 88 LYS A N 1
ATOM 660 C CA . LYS A 1 88 ? -5.161 -6.114 9.522 1.00 84.06 88 LYS A CA 1
ATOM 661 C C . LYS A 1 88 ? -5.415 -4.912 10.427 1.00 84.06 88 LYS A C 1
ATOM 663 O O . LYS A 1 88 ? -6.186 -5.036 11.376 1.00 84.06 88 LYS A O 1
ATOM 668 N N . LEU A 1 89 ? -4.803 -3.765 10.130 1.00 85.00 89 LEU A N 1
ATOM 669 C CA . LEU A 1 89 ? -4.961 -2.541 10.921 1.00 85.00 89 LEU A CA 1
ATOM 670 C C . LEU A 1 89 ? -6.411 -2.040 10.887 1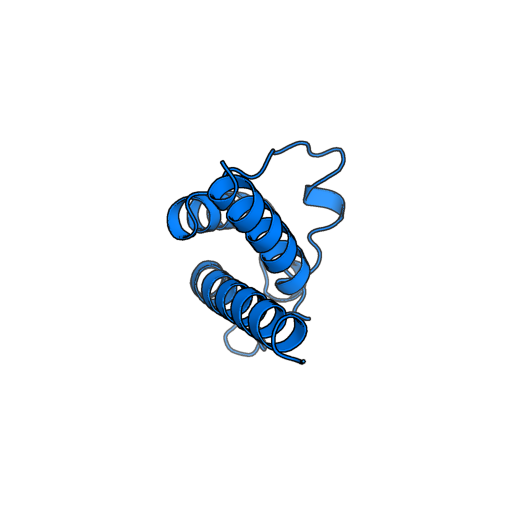.00 85.00 89 LEU A C 1
ATOM 672 O O . LEU A 1 89 ? -6.989 -1.724 11.926 1.00 85.00 89 LEU A O 1
ATOM 676 N N . ALA A 1 90 ? -7.041 -2.054 9.711 1.00 84.12 90 ALA A N 1
ATOM 677 C CA . ALA A 1 90 ? -8.438 -1.665 9.541 1.00 84.12 90 ALA A CA 1
ATOM 678 C C . ALA A 1 90 ? -9.391 -2.603 10.297 1.00 84.12 90 ALA A C 1
ATOM 680 O O . ALA A 1 90 ? -10.358 -2.146 10.912 1.00 84.12 90 ALA A O 1
ATOM 681 N N . ALA A 1 91 ? -9.120 -3.912 10.280 1.00 82.62 91 ALA A N 1
ATOM 682 C CA . ALA A 1 91 ? -9.889 -4.894 11.037 1.00 82.62 91 ALA A CA 1
ATOM 683 C C . ALA A 1 91 ? -9.716 -4.717 12.554 1.00 82.62 91 ALA A C 1
ATOM 685 O O . ALA A 1 91 ? -10.707 -4.755 13.282 1.00 82.62 91 ALA A O 1
ATOM 686 N N . ALA A 1 92 ? -8.489 -4.469 13.027 1.00 79.44 92 ALA A N 1
ATOM 687 C CA . ALA A 1 92 ? -8.201 -4.213 14.438 1.00 79.44 92 ALA A CA 1
ATOM 688 C C . ALA A 1 92 ? -8.899 -2.941 14.943 1.00 79.44 92 ALA A C 1
ATOM 690 O O . ALA A 1 92 ? -9.516 -2.958 16.007 1.00 79.44 92 ALA A O 1
ATOM 691 N N . LYS A 1 93 ? -8.887 -1.865 14.144 1.00 74.81 93 LYS A N 1
ATOM 692 C CA . LYS A 1 93 ? -9.577 -0.611 14.471 1.00 74.81 93 LYS A CA 1
ATOM 693 C C . LYS A 1 93 ? -11.096 -0.777 14.553 1.00 74.81 93 LYS A C 1
ATOM 695 O O . LYS A 1 93 ? -11.719 -0.191 15.423 1.00 74.81 93 LYS A O 1
ATOM 700 N N . LYS A 1 94 ? -11.703 -1.578 13.668 1.00 64.50 94 LYS A N 1
ATOM 701 C CA . LYS A 1 94 ? -13.153 -1.858 13.695 1.00 64.50 94 LYS A CA 1
ATOM 702 C C . LYS A 1 94 ? -13.597 -2.736 14.868 1.00 64.50 94 LYS A C 1
ATOM 704 O O . LYS A 1 94 ? -14.789 -2.787 15.151 1.00 64.50 94 LYS A O 1
ATOM 709 N N . ALA A 1 95 ? -12.675 -3.462 15.497 1.00 60.34 95 ALA A N 1
ATOM 710 C CA . ALA A 1 95 ? -12.966 -4.335 16.631 1.00 60.34 95 ALA A CA 1
ATOM 711 C C . ALA A 1 95 ? -12.985 -3.599 17.987 1.00 60.34 95 ALA A C 1
ATOM 713 O O . ALA A 1 95 ? -13.204 -4.245 19.011 1.00 60.34 95 ALA A O 1
ATOM 714 N N . THR A 1 96 ? -12.756 -2.281 17.991 1.00 44.81 96 THR A N 1
ATOM 715 C CA . THR A 1 96 ? -12.736 -1.409 19.178 1.00 44.81 96 THR A CA 1
ATOM 716 C C . THR A 1 96 ? -13.824 -0.349 19.067 1.00 44.81 96 THR A C 1
ATOM 718 O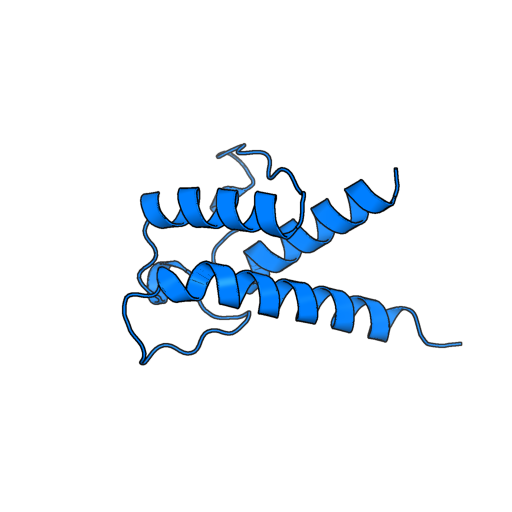 O . THR A 1 96 ? -14.449 -0.049 20.108 1.00 44.81 96 THR A O 1
#

Foldseek 3Di:
DDDPVVVLVVLLVVLLVVLLVLCVVVQPDPPDDRDQADFCVNSPDDPVNVVSSQVVLCVVLVFDDPPPVVPQPVQRGGSSSVSVVSSVRSVVVVVD

pLDDT: mean 78.84, std 12.97, range [44.81, 91.62]

Sequence (96 aa):
MAPVEEQSRDAQGAVVAGVIEVIRPYVKSDAVTLDSGARLDAIGIDSFDLVEIIFAVEEKFGVEVDYNINSTYTHLATIGDLAREVAKLAAAKKAT

Organism: Ancylobacter novellus (NCBI:txid921)

Radius of gyration: 13.6 Å; Cα contacts (8 Å, |Δi|>4): 90; chains: 1; bounding box: 35×33×38 Å

Secondary structure (DSSP, 8-state):
---HHHHHHHHHHHHHHHHHHHHGGG-S-TTS--STT-BTGGGT--HHHHHHHHHHHHHHHT------TTTSGGG--BHHHHHHHHHHHHHHHHT-